Protein AF-A0A533W5U5-F1 (afdb_monomer_lite)

Radius of gyration: 11.81 Å; chains: 1; bounding box: 28×25×35 Å

Structure (mmCIF, N/CA/C/O backbone):
data_AF-A0A533W5U5-F1
#
_entry.id   AF-A0A533W5U5-F1
#
loop_
_atom_site.group_PDB
_atom_site.id
_atom_site.type_symbol
_atom_site.label_atom_id
_atom_site.label_alt_id
_atom_site.label_comp_id
_atom_site.label_asym_id
_atom_site.label_entity_id
_atom_site.label_seq_id
_atom_site.pdbx_PDB_ins_code
_atom_site.Cartn_x
_atom_site.Cartn_y
_atom_site.Cartn_z
_atom_site.occupancy
_atom_site.B_iso_or_equiv
_atom_site.auth_seq_id
_atom_site.auth_comp_id
_atom_site.auth_asym_id
_atom_site.auth_atom_id
_atom_s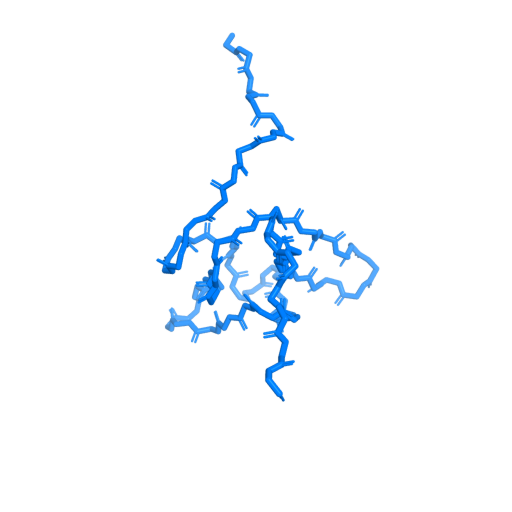ite.pdbx_PDB_model_num
ATOM 1 N N . MET A 1 1 ? -9.564 15.145 -20.606 1.00 38.25 1 MET A N 1
ATOM 2 C CA . MET A 1 1 ? -9.569 13.796 -19.999 1.00 38.25 1 MET A CA 1
ATOM 3 C C . MET A 1 1 ? -9.684 13.976 -18.487 1.00 38.25 1 MET A C 1
ATOM 5 O O . MET A 1 1 ? -8.703 14.341 -17.856 1.00 38.25 1 MET A O 1
ATOM 9 N N . GLY A 1 2 ? -10.891 13.889 -17.920 1.00 34.91 2 GLY A N 1
ATOM 10 C CA . GLY A 1 2 ? -11.109 14.132 -16.489 1.00 34.91 2 GLY A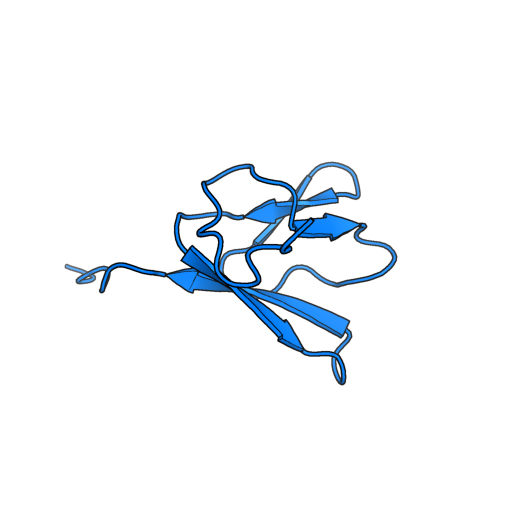 CA 1
ATOM 11 C C . GLY A 1 2 ? -10.528 12.989 -15.663 1.00 34.91 2 GLY A C 1
ATOM 12 O O . GLY A 1 2 ? -11.115 11.913 -15.601 1.00 34.91 2 GLY A O 1
ATOM 13 N N . THR A 1 3 ? -9.359 13.193 -15.065 1.00 35.56 3 THR A N 1
ATOM 14 C CA . THR A 1 3 ? -8.735 12.225 -14.164 1.00 35.56 3 THR A CA 1
ATOM 15 C C . THR A 1 3 ? -9.606 12.086 -12.919 1.00 35.56 3 THR A C 1
ATOM 17 O O . THR A 1 3 ? -9.682 12.987 -12.085 1.00 35.56 3 THR A O 1
ATOM 20 N N . LYS A 1 4 ? -10.314 10.954 -12.810 1.00 39.78 4 LYS A N 1
ATOM 21 C CA . LYS A 1 4 ? -11.026 10.531 -11.598 1.00 39.78 4 LYS A CA 1
ATOM 22 C C . LYS A 1 4 ? -10.026 10.485 -10.433 1.00 39.78 4 LYS A C 1
ATOM 24 O O . LYS A 1 4 ? -9.423 9.453 -10.174 1.00 39.78 4 LYS A O 1
ATOM 29 N N . LYS A 1 5 ? -9.893 11.581 -9.681 1.00 48.00 5 LYS A N 1
ATOM 30 C CA . LYS A 1 5 ? -9.174 11.656 -8.391 1.00 48.00 5 LYS A CA 1
ATOM 31 C C . LYS A 1 5 ? -9.911 10.921 -7.253 1.00 48.00 5 LYS A C 1
ATOM 33 O O . LYS A 1 5 ? -9.842 11.318 -6.099 1.00 48.00 5 LYS A O 1
ATOM 38 N N . ASN A 1 6 ? -10.694 9.893 -7.577 1.00 54.72 6 ASN A N 1
ATOM 39 C CA . ASN A 1 6 ? -11.514 9.162 -6.611 1.00 54.72 6 ASN A CA 1
ATOM 40 C C . ASN A 1 6 ? -11.707 7.702 -7.041 1.00 54.72 6 ASN A C 1
ATOM 42 O O . ASN A 1 6 ? -12.810 7.157 -6.963 1.00 54.72 6 ASN A O 1
ATOM 46 N N . SER A 1 7 ? -10.654 7.102 -7.589 1.00 74.00 7 SER A N 1
ATOM 47 C CA . SER A 1 7 ? -10.649 5.681 -7.913 1.00 74.00 7 SER A CA 1
ATOM 48 C C . SER A 1 7 ? -10.304 4.899 -6.650 1.00 74.00 7 SER A C 1
ATOM 50 O O . SER A 1 7 ? -9.332 5.203 -5.962 1.00 74.00 7 SER A O 1
ATOM 52 N N . VAL A 1 8 ? -11.154 3.934 -6.319 1.00 89.00 8 VAL A N 1
ATOM 53 C CA . VAL A 1 8 ? -10.863 2.932 -5.294 1.00 89.00 8 VAL A CA 1
ATOM 54 C C . VAL A 1 8 ? -9.802 2.002 -5.873 1.00 89.00 8 VAL A C 1
ATOM 56 O O . VAL A 1 8 ? -9.943 1.575 -7.017 1.00 89.00 8 VAL A O 1
ATOM 59 N N . VAL A 1 9 ? -8.759 1.725 -5.102 1.00 93.75 9 VAL A N 1
ATOM 60 C CA . VAL A 1 9 ? -7.734 0.731 -5.444 1.00 93.75 9 VAL A CA 1
ATOM 61 C C . VAL A 1 9 ? -8.161 -0.636 -4.938 1.00 93.75 9 VAL A C 1
ATOM 63 O O . VAL A 1 9 ? -8.919 -0.722 -3.969 1.00 93.75 9 VAL A O 1
ATOM 66 N N . LEU A 1 10 ? -7.687 -1.691 -5.584 1.00 94.94 10 LEU A N 1
ATOM 67 C CA . LEU A 1 10 ? -7.883 -3.086 -5.201 1.00 94.94 10 LEU A CA 1
ATOM 68 C C . LEU A 1 10 ? -6.581 -3.689 -4.648 1.00 94.94 10 LEU A C 1
ATOM 70 O O . LEU A 1 10 ? -5.503 -3.153 -4.899 1.00 94.94 10 LEU A O 1
ATOM 74 N N . PRO A 1 11 ? -6.647 -4.804 -3.893 1.00 95.75 11 PRO A N 1
ATOM 75 C CA . PRO A 1 11 ? -5.444 -5.495 -3.437 1.00 95.75 11 PRO A CA 1
ATOM 76 C C . PRO A 1 11 ? -4.508 -5.827 -4.610 1.00 95.75 11 PRO A C 1
ATOM 78 O O . PRO A 1 11 ? -4.938 -6.417 -5.599 1.00 95.75 11 PRO A O 1
ATOM 81 N N . GLY A 1 12 ? -3.231 -5.473 -4.484 1.00 95.50 12 GLY A N 1
ATOM 82 C CA . GLY A 1 12 ? -2.202 -5.674 -5.508 1.00 95.50 12 GLY A CA 1
ATOM 83 C C . GLY A 1 12 ? -2.030 -4.513 -6.491 1.00 95.50 12 GLY A C 1
ATOM 84 O O . GLY A 1 12 ? -0.999 -4.472 -7.174 1.00 95.50 12 GLY A O 1
ATOM 85 N N . ASP A 1 13 ? -2.965 -3.556 -6.531 1.00 96.38 13 ASP A N 1
ATOM 86 C CA . ASP A 1 13 ? -2.818 -2.349 -7.348 1.00 96.38 13 ASP A CA 1
ATOM 87 C C . ASP A 1 13 ? -1.588 -1.560 -6.908 1.00 96.38 13 ASP A C 1
ATOM 89 O O . ASP A 1 13 ? -1.339 -1.370 -5.714 1.00 96.38 13 ASP A O 1
ATOM 93 N N . GLN A 1 14 ? -0.821 -1.087 -7.888 1.00 96.00 14 GLN A N 1
ATOM 94 C CA . GLN A 1 14 ? 0.342 -0.250 -7.636 1.00 96.00 14 GLN A CA 1
ATOM 95 C C . GLN A 1 14 ? -0.100 1.154 -7.215 1.00 96.00 14 GLN A C 1
ATOM 97 O O . GLN A 1 14 ? -0.898 1.798 -7.895 1.00 96.00 14 GLN A O 1
ATOM 102 N N . LEU A 1 15 ? 0.463 1.622 -6.107 1.00 95.19 15 LEU A N 1
ATOM 103 C CA . LEU A 1 15 ? 0.223 2.938 -5.526 1.00 95.19 15 LEU A CA 1
ATOM 104 C C . LEU A 1 15 ? 1.349 3.910 -5.869 1.00 95.19 15 LEU A C 1
ATOM 106 O O . LEU A 1 15 ? 1.082 5.036 -6.272 1.00 95.19 15 LEU A O 1
ATOM 110 N N . ALA A 1 16 ? 2.598 3.461 -5.724 1.00 95.56 16 ALA A N 1
ATOM 111 C CA . ALA A 1 16 ? 3.792 4.274 -5.936 1.00 95.56 16 ALA A CA 1
ATOM 112 C C . ALA A 1 16 ? 5.034 3.409 -6.203 1.00 95.56 16 ALA A C 1
ATOM 114 O O . ALA A 1 16 ? 4.971 2.176 -6.191 1.00 95.56 16 ALA A O 1
ATOM 115 N N . ILE A 1 17 ? 6.163 4.071 -6.447 1.00 96.56 17 ILE A N 1
ATOM 116 C CA . ILE A 1 17 ? 7.500 3.471 -6.448 1.00 96.56 17 ILE A CA 1
ATOM 117 C C . ILE A 1 17 ? 8.115 3.684 -5.064 1.00 96.56 17 ILE A C 1
ATOM 119 O O . ILE A 1 17 ? 7.977 4.760 -4.479 1.00 96.56 17 ILE A O 1
ATOM 123 N N . SER A 1 18 ? 8.801 2.675 -4.541 1.00 96.12 18 SER A N 1
ATOM 124 C CA . SER A 1 18 ? 9.328 2.685 -3.168 1.00 96.12 18 SER A CA 1
ATOM 125 C C . SER A 1 18 ? 10.483 3.666 -2.953 1.00 96.12 18 SER A C 1
ATOM 127 O O . SER A 1 18 ? 10.808 4.017 -1.823 1.00 96.12 18 SER A O 1
ATOM 129 N N . GLU A 1 19 ? 11.081 4.146 -4.044 1.00 95.56 19 GLU A N 1
ATOM 130 C CA . GLU A 1 19 ? 12.057 5.242 -4.052 1.00 95.56 19 GLU A CA 1
ATOM 131 C C . GLU A 1 19 ? 11.402 6.613 -3.810 1.00 95.56 19 GLU A C 1
ATOM 133 O O . GLU A 1 19 ? 12.059 7.546 -3.346 1.00 95.56 19 GLU A O 1
ATOM 138 N N . GLU A 1 20 ? 10.108 6.745 -4.113 1.00 94.31 20 GLU A N 1
ATOM 139 C CA . GLU A 1 20 ? 9.351 7.988 -3.947 1.00 94.31 20 GLU A CA 1
ATOM 140 C C . GLU A 1 20 ? 8.574 8.010 -2.630 1.00 94.31 20 GLU A C 1
ATOM 142 O O . GLU A 1 20 ? 8.550 9.041 -1.951 1.00 94.31 20 GLU A O 1
ATOM 147 N N . TYR A 1 21 ? 7.971 6.874 -2.267 1.00 96.56 21 TYR A N 1
ATOM 148 C CA . TYR A 1 21 ? 7.116 6.739 -1.093 1.00 96.56 21 TYR A CA 1
ATOM 149 C C . TYR A 1 21 ? 7.404 5.458 -0.317 1.00 96.56 21 TYR A C 1
ATOM 151 O O . TYR A 1 21 ? 7.511 4.374 -0.883 1.00 96.56 21 TYR A O 1
ATOM 159 N N . LEU A 1 22 ? 7.424 5.574 1.005 1.00 97.00 22 LEU A N 1
ATOM 160 C CA . LEU A 1 22 ? 7.417 4.442 1.916 1.00 97.00 22 LEU A CA 1
ATOM 161 C C . LEU A 1 22 ? 6.007 3.822 1.992 1.00 97.00 22 LEU A C 1
ATOM 163 O O . LEU A 1 22 ? 5.005 4.547 1.950 1.00 97.00 22 LEU A O 1
ATOM 167 N N . PRO A 1 23 ? 5.899 2.486 2.114 1.00 97.00 23 PRO A N 1
ATOM 168 C CA . PRO A 1 23 ? 4.621 1.817 2.307 1.00 97.00 23 PRO A CA 1
ATOM 169 C C . PRO A 1 23 ? 4.064 2.117 3.701 1.00 97.00 23 PRO A C 1
ATOM 171 O O . PRO A 1 23 ? 4.656 1.761 4.718 1.00 97.00 23 PRO A O 1
ATOM 174 N N . GLY A 1 24 ? 2.898 2.750 3.730 1.00 96.06 24 GLY A N 1
ATOM 175 C CA . GLY A 1 24 ? 2.159 3.054 4.943 1.00 96.06 24 GLY A CA 1
ATOM 176 C C . GLY A 1 24 ? 1.121 2.006 5.305 1.00 96.06 24 GLY A C 1
ATOM 177 O O . GLY A 1 24 ? 1.134 0.854 4.860 1.00 96.06 24 GLY A O 1
ATOM 178 N N . LYS A 1 25 ? 0.144 2.420 6.114 1.00 96.69 25 LYS A N 1
ATOM 179 C CA . LYS A 1 25 ? -0.917 1.517 6.570 1.00 96.69 25 LYS A CA 1
ATOM 180 C C . LYS A 1 25 ? -1.686 0.913 5.390 1.00 96.69 25 LYS A C 1
ATOM 182 O O . LYS A 1 25 ? -2.195 1.629 4.529 1.00 96.69 25 LYS A O 1
ATOM 187 N N . TYR A 1 26 ? -1.827 -0.412 5.407 1.00 96.56 26 TYR A N 1
ATOM 188 C CA . TYR A 1 26 ? -2.521 -1.173 4.364 1.00 96.56 26 TYR A CA 1
ATOM 189 C C . TYR A 1 26 ? -1.895 -1.043 2.963 1.00 96.56 26 TYR A C 1
ATOM 191 O O . TYR A 1 26 ? -2.580 -1.218 1.952 1.00 96.56 26 TYR A O 1
ATOM 199 N N . ALA A 1 27 ? -0.593 -0.781 2.914 1.00 97.00 27 ALA A N 1
ATOM 200 C CA . ALA A 1 27 ? 0.244 -0.913 1.737 1.00 97.00 27 ALA A CA 1
ATOM 201 C C . ALA A 1 27 ? 1.448 -1.813 2.060 1.00 97.00 27 ALA A C 1
ATOM 203 O O . ALA A 1 27 ? 1.764 -2.045 3.228 1.00 97.00 27 ALA A O 1
ATOM 204 N N . TYR A 1 28 ? 2.096 -2.353 1.035 1.00 97.56 28 TYR A N 1
ATOM 205 C CA . TYR A 1 28 ? 3.313 -3.154 1.175 1.00 97.56 28 TYR A CA 1
ATOM 206 C C . TYR A 1 28 ? 4.250 -2.914 -0.007 1.00 97.56 28 TYR A C 1
ATOM 208 O O . TYR A 1 28 ? 3.796 -2.527 -1.083 1.00 97.56 28 TYR A O 1
ATOM 216 N N . ASP A 1 29 ? 5.548 -3.132 0.199 1.00 97.56 29 ASP A N 1
ATOM 217 C CA . ASP A 1 29 ? 6.519 -3.181 -0.893 1.00 97.56 29 ASP A CA 1
ATOM 218 C C . ASP A 1 29 ? 6.497 -4.561 -1.554 1.00 97.56 29 ASP A C 1
ATOM 220 O O . ASP A 1 29 ? 6.558 -5.588 -0.877 1.00 97.56 29 ASP A O 1
ATOM 224 N N . ASP A 1 30 ? 6.427 -4.565 -2.878 1.00 97.19 30 ASP A N 1
ATOM 225 C CA . ASP A 1 30 ? 6.647 -5.731 -3.717 1.00 97.19 30 ASP A CA 1
ATOM 226 C C . ASP A 1 30 ? 7.671 -5.372 -4.792 1.00 97.19 30 ASP A C 1
ATOM 228 O O . ASP A 1 30 ? 7.348 -4.752 -5.809 1.00 97.19 30 ASP A O 1
ATOM 232 N N . SER A 1 31 ? 8.923 -5.760 -4.556 1.00 96.19 31 SER A N 1
ATOM 233 C CA . SER A 1 31 ? 10.032 -5.572 -5.498 1.00 96.19 31 SER A CA 1
ATOM 234 C C . SER A 1 31 ? 10.231 -4.105 -5.922 1.00 96.19 31 SER A C 1
ATOM 236 O O . SER A 1 31 ? 10.394 -3.815 -7.110 1.00 96.19 31 SER A O 1
ATOM 238 N N . GLY A 1 32 ? 10.187 -3.169 -4.967 1.00 96.44 32 GLY A N 1
ATOM 239 C CA . GLY A 1 32 ? 10.374 -1.731 -5.223 1.00 96.44 32 GLY A CA 1
ATOM 240 C C . GLY A 1 32 ? 9.120 -1.000 -5.712 1.00 96.44 32 GLY A C 1
ATOM 241 O O . GLY A 1 32 ? 9.189 0.164 -6.119 1.00 96.44 32 GLY A O 1
ATOM 242 N N . ARG A 1 33 ? 7.962 -1.668 -5.695 1.00 97.56 33 ARG A N 1
ATOM 243 C CA . ARG A 1 33 ? 6.657 -1.069 -5.988 1.00 97.56 33 ARG A CA 1
ATOM 244 C C . ARG A 1 33 ? 5.789 -1.138 -4.748 1.00 97.56 33 ARG A C 1
ATOM 246 O O . ARG A 1 33 ? 5.514 -2.224 -4.243 1.00 97.56 33 ARG A O 1
ATOM 253 N N . VAL A 1 34 ? 5.282 0.008 -4.312 1.00 97.38 34 VAL A N 1
ATOM 254 C CA . VAL A 1 34 ? 4.303 0.047 -3.231 1.00 97.38 34 VAL A CA 1
ATOM 255 C C . VAL A 1 34 ? 2.943 -0.345 -3.787 1.00 97.38 34 VAL A C 1
ATOM 257 O O . VAL A 1 34 ? 2.460 0.259 -4.748 1.00 97.38 34 VAL A O 1
ATOM 260 N N . ARG A 1 35 ? 2.315 -1.351 -3.181 1.00 97.56 35 ARG A N 1
ATOM 261 C CA . ARG A 1 35 ? 1.022 -1.903 -3.593 1.00 97.56 35 ARG A CA 1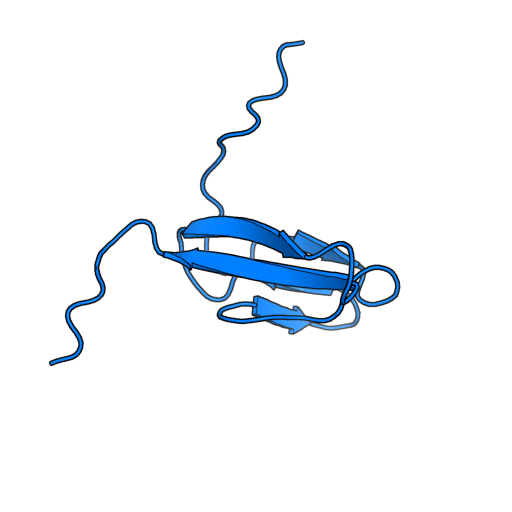
ATOM 262 C C . ARG A 1 35 ? -0.011 -1.839 -2.480 1.00 97.56 35 ARG A C 1
ATOM 264 O O . ARG A 1 35 ? 0.322 -1.879 -1.297 1.00 97.56 35 ARG A O 1
ATOM 271 N N . ALA A 1 36 ? -1.281 -1.783 -2.862 1.00 96.94 36 ALA A N 1
ATOM 272 C CA . ALA A 1 36 ? -2.402 -1.840 -1.933 1.00 96.94 36 ALA A CA 1
ATOM 273 C C . ALA A 1 36 ? -2.561 -3.240 -1.329 1.00 96.94 36 ALA A C 1
ATOM 275 O O . ALA A 1 36 ? -2.600 -4.236 -2.049 1.00 96.94 36 ALA A O 1
ATOM 276 N N . LEU A 1 37 ? -2.736 -3.318 -0.010 1.00 96.25 37 LEU A N 1
ATOM 277 C CA . LEU A 1 37 ? -3.049 -4.570 0.688 1.00 96.25 37 LEU A CA 1
ATOM 278 C C . LEU A 1 37 ? -4.543 -4.920 0.616 1.00 96.25 37 LEU A C 1
ATOM 280 O O . LEU A 1 37 ? -4.914 -6.089 0.655 1.00 96.25 37 LEU A O 1
ATOM 284 N N . LEU A 1 38 ? -5.411 -3.907 0.538 1.00 94.62 38 LEU A N 1
ATOM 285 C CA . LEU A 1 38 ? -6.867 -4.055 0.555 1.00 94.62 38 LEU A CA 1
ATOM 286 C C . LEU A 1 38 ? -7.559 -3.044 -0.360 1.00 94.62 38 LEU A C 1
ATOM 288 O O . LEU A 1 38 ? -6.945 -2.082 -0.818 1.00 94.62 38 LEU A O 1
ATOM 292 N N . ALA A 1 39 ? -8.863 -3.237 -0.575 1.00 93.25 39 ALA A N 1
ATOM 293 C CA . ALA A 1 39 ? -9.666 -2.293 -1.334 1.00 93.25 39 ALA A CA 1
ATOM 294 C C . ALA A 1 39 ? -9.939 -1.000 -0.545 1.00 93.25 39 ALA A C 1
ATOM 296 O O . ALA A 1 39 ? -10.496 -1.032 0.560 1.00 93.25 39 ALA A O 1
ATOM 297 N N . GLY A 1 40 ? -9.594 0.156 -1.110 1.00 93.62 40 GLY A N 1
ATOM 298 C CA . GLY A 1 40 ? -9.706 1.418 -0.384 1.00 93.62 40 GLY A CA 1
ATOM 299 C C . GLY A 1 40 ? -9.398 2.667 -1.199 1.00 93.62 40 GLY A C 1
ATOM 300 O O . GLY A 1 40 ? -9.263 2.626 -2.417 1.00 93.62 40 GLY A O 1
ATOM 301 N N . ARG A 1 41 ? -9.317 3.809 -0.519 1.00 94.06 41 ARG A N 1
ATOM 302 C CA . ARG A 1 41 ? -8.858 5.079 -1.095 1.00 94.06 41 ARG A CA 1
ATOM 303 C C . ARG A 1 41 ? -7.408 5.317 -0.718 1.00 94.06 41 ARG A C 1
ATOM 305 O O . ARG A 1 41 ? -7.054 5.151 0.444 1.00 94.06 41 ARG A O 1
ATOM 312 N N . VAL A 1 42 ? -6.607 5.751 -1.678 1.00 93.75 42 VAL A N 1
ATOM 313 C CA . VAL A 1 42 ? -5.210 6.120 -1.442 1.00 93.75 42 VAL A CA 1
ATOM 314 C C . VAL A 1 42 ? -5.148 7.393 -0.601 1.00 93.75 42 VAL A C 1
ATOM 316 O O . VAL A 1 42 ? -5.926 8.325 -0.816 1.00 93.75 42 VAL A O 1
ATOM 319 N N . VAL A 1 43 ? -4.249 7.408 0.377 1.00 94.56 43 VAL A N 1
ATOM 320 C CA . VAL A 1 43 ? -3.933 8.562 1.216 1.00 94.56 43 VAL A CA 1
ATOM 321 C C . VAL A 1 43 ? -2.425 8.766 1.169 1.00 94.56 43 VAL A C 1
ATOM 323 O O . VAL A 1 43 ? -1.663 7.882 1.557 1.00 94.56 43 VAL A O 1
ATOM 326 N N . GLU A 1 44 ? -2.016 9.933 0.688 1.00 94.06 44 GLU A N 1
ATOM 327 C CA . GLU A 1 44 ? -0.616 10.327 0.557 1.00 94.06 44 GLU A CA 1
ATOM 328 C C . GLU A 1 44 ? -0.244 11.272 1.702 1.00 94.06 44 GLU A C 1
ATOM 330 O O . GLU A 1 44 ? -0.879 12.313 1.894 1.00 94.06 44 GLU A O 1
ATOM 335 N N . ASP A 1 45 ? 0.795 10.919 2.453 1.00 94.31 45 ASP A N 1
ATOM 336 C CA . ASP A 1 45 ? 1.454 11.801 3.407 1.00 94.31 45 ASP A CA 1
ATOM 337 C C . ASP A 1 45 ? 2.747 12.321 2.773 1.00 94.31 45 ASP A C 1
ATOM 339 O O . ASP A 1 45 ? 3.788 11.664 2.774 1.00 94.31 45 ASP A O 1
ATOM 343 N N . MET A 1 46 ? 2.677 13.525 2.208 1.00 93.69 46 MET A N 1
ATOM 344 C CA . MET A 1 46 ? 3.820 14.165 1.551 1.00 93.69 46 MET A CA 1
ATOM 345 C C . MET A 1 46 ? 4.905 14.631 2.533 1.00 93.69 46 MET A C 1
ATOM 347 O O . MET A 1 46 ? 6.039 14.853 2.111 1.00 93.69 46 MET A O 1
ATOM 351 N N . VAL A 1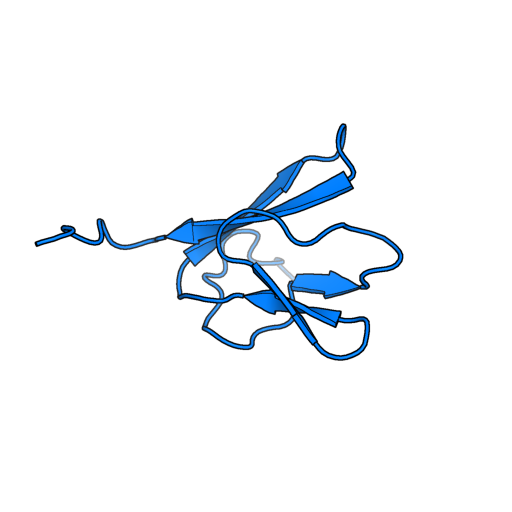 47 ? 4.583 14.795 3.821 1.00 95.00 47 VAL A N 1
ATOM 352 C CA . VAL A 1 47 ? 5.553 15.225 4.841 1.00 95.00 47 VAL A CA 1
ATOM 353 C C . VAL A 1 47 ? 6.462 14.058 5.196 1.00 95.00 47 VAL A C 1
ATOM 355 O O . VAL A 1 47 ? 7.682 14.205 5.210 1.00 95.00 47 VAL A O 1
ATOM 358 N N . ASN A 1 48 ? 5.866 12.889 5.421 1.00 94.94 48 ASN A N 1
ATOM 359 C CA . ASN A 1 48 ? 6.585 11.662 5.754 1.00 94.94 48 ASN A CA 1
ATOM 360 C C . ASN A 1 48 ? 7.012 10.856 4.518 1.00 94.94 48 ASN A C 1
ATOM 362 O O . ASN A 1 48 ? 7.719 9.862 4.660 1.00 94.94 48 ASN A O 1
ATOM 366 N N . ARG A 1 49 ? 6.598 11.282 3.314 1.00 95.44 49 ARG A N 1
ATOM 367 C CA . ARG A 1 49 ? 6.703 10.510 2.064 1.00 95.44 49 ARG A CA 1
ATOM 368 C C . ARG A 1 49 ? 6.174 9.090 2.246 1.00 95.44 49 ARG A C 1
ATOM 370 O O . ARG A 1 49 ? 6.840 8.122 1.904 1.00 95.44 49 ARG A O 1
ATOM 377 N N . GLU A 1 50 ? 4.972 8.968 2.790 1.00 96.62 50 GLU A N 1
ATOM 378 C CA . GLU A 1 50 ? 4.306 7.685 3.012 1.00 96.62 50 GLU A CA 1
ATOM 379 C C . GLU A 1 50 ? 3.035 7.595 2.160 1.00 96.62 50 GLU A C 1
ATOM 381 O O . GLU A 1 50 ? 2.307 8.578 2.003 1.00 96.62 50 GLU A O 1
ATOM 386 N N . ILE A 1 5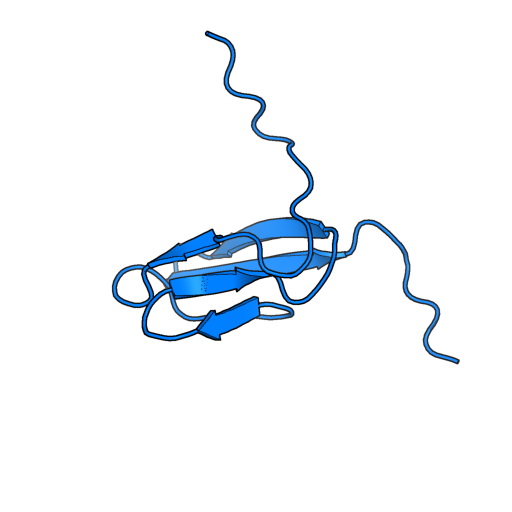1 ? 2.742 6.412 1.620 1.00 96.38 51 ILE A N 1
ATOM 387 C CA . ILE A 1 51 ? 1.492 6.144 0.904 1.00 96.38 51 ILE A CA 1
ATOM 388 C C . ILE A 1 51 ? 0.729 4.993 1.555 1.00 96.38 51 ILE A C 1
ATOM 390 O O . ILE A 1 51 ? 1.254 3.902 1.775 1.00 96.38 51 ILE A O 1
ATOM 394 N N . SER A 1 52 ? -0.535 5.238 1.879 1.00 96.31 52 SER A N 1
ATOM 395 C CA . SER A 1 52 ? -1.388 4.312 2.625 1.00 96.31 52 SER A CA 1
ATOM 396 C C . SER A 1 52 ? -2.749 4.147 1.954 1.00 96.31 52 SER A C 1
ATOM 398 O O . SER A 1 52 ? -3.126 4.905 1.056 1.00 96.31 52 SER A O 1
ATOM 400 N N . VAL A 1 53 ? -3.510 3.139 2.379 1.00 95.69 53 VAL A N 1
ATOM 401 C CA . VAL A 1 53 ? -4.857 2.880 1.860 1.00 95.69 53 VAL A CA 1
ATOM 402 C C . VAL A 1 53 ? -5.875 2.968 2.987 1.00 95.69 53 VAL A C 1
ATOM 404 O O . VAL A 1 53 ? -5.843 2.196 3.936 1.00 95.69 53 VAL A O 1
ATOM 407 N N . LYS A 1 54 ? -6.845 3.874 2.874 1.00 94.12 54 LYS A N 1
ATOM 408 C CA . LYS A 1 54 ? -8.003 3.944 3.768 1.00 94.12 54 LYS A CA 1
ATOM 409 C C . LYS A 1 54 ? -9.096 2.981 3.279 1.00 94.12 54 LYS A C 1
ATOM 411 O O . LYS A 1 54 ? -9.644 3.224 2.201 1.00 94.12 54 LYS A O 1
ATOM 416 N N . PRO A 1 55 ? -9.463 1.931 4.038 1.00 92.31 55 PRO A N 1
ATOM 417 C CA . PRO A 1 55 ? -10.500 0.984 3.627 1.00 92.31 55 PRO A CA 1
ATOM 418 C C . PRO A 1 55 ? -11.828 1.683 3.304 1.00 92.31 55 PRO A C 1
ATOM 420 O O . PRO A 1 55 ? -12.252 2.585 4.029 1.00 92.31 55 PRO A O 1
ATOM 423 N N . VAL A 1 56 ? -12.500 1.263 2.227 1.00 84.25 56 VAL A N 1
ATOM 424 C CA . VAL A 1 56 ? -13.848 1.770 1.872 1.00 84.25 56 VAL A CA 1
ATOM 425 C C . VAL A 1 56 ? -14.975 1.059 2.620 1.00 84.25 56 VAL A C 1
ATOM 427 O O . VAL A 1 56 ? -16.097 1.556 2.653 1.00 84.25 56 VAL A O 1
ATOM 430 N N . THR A 1 57 ? -14.677 -0.075 3.249 1.00 73.56 57 THR A N 1
ATOM 431 C CA . THR A 1 57 ? -15.586 -0.771 4.156 1.00 73.56 57 THR A CA 1
ATOM 432 C C . THR A 1 57 ? -15.076 -0.627 5.583 1.00 73.56 57 THR A C 1
ATOM 434 O O . THR A 1 57 ? -13.869 -0.702 5.827 1.00 73.56 57 THR A O 1
ATOM 437 N N . ALA A 1 58 ? -15.983 -0.419 6.537 1.00 63.25 58 ALA A N 1
ATOM 438 C CA . ALA A 1 58 ? -15.657 -0.639 7.934 1.00 63.25 58 ALA A CA 1
ATOM 439 C C . ALA A 1 58 ? -15.437 -2.145 8.084 1.00 63.25 58 ALA A C 1
ATOM 441 O O . ALA A 1 58 ? -16.397 -2.905 8.207 1.00 63.25 58 ALA A O 1
ATOM 442 N N . ALA A 1 59 ? -14.181 -2.590 8.013 1.00 53.56 59 ALA A N 1
ATOM 443 C CA . ALA A 1 59 ? -13.832 -3.914 8.488 1.00 53.56 59 ALA A CA 1
ATOM 444 C C . ALA A 1 59 ? -14.224 -3.939 9.970 1.00 53.56 59 ALA A C 1
ATOM 446 O O . ALA A 1 59 ? -13.525 -3.390 10.818 1.00 53.56 59 ALA A O 1
ATOM 447 N N . ARG A 1 60 ? -15.409 -4.484 10.264 1.00 50.69 60 ARG A N 1
ATOM 448 C CA . ARG A 1 60 ? -15.760 -4.938 11.602 1.00 50.69 60 ARG A CA 1
ATOM 449 C C . ARG A 1 60 ? -14.729 -6.010 11.918 1.00 50.69 60 ARG A C 1
ATOM 451 O O . ARG A 1 60 ? -14.832 -7.122 11.411 1.00 50.69 60 ARG A O 1
ATOM 458 N N . THR A 1 61 ? -13.697 -5.640 12.662 1.00 53.69 61 THR A N 1
ATOM 459 C CA . THR A 1 61 ? -12.860 -6.617 13.346 1.00 53.69 61 THR A CA 1
ATOM 460 C C . THR A 1 61 ? -13.809 -7.437 14.229 1.00 53.69 61 THR A C 1
ATOM 462 O O . THR A 1 61 ? -14.567 -6.808 14.978 1.00 53.69 61 THR A O 1
ATOM 465 N N . PRO A 1 62 ? -13.890 -8.770 14.070 1.00 55.28 62 PRO A N 1
ATOM 466 C CA .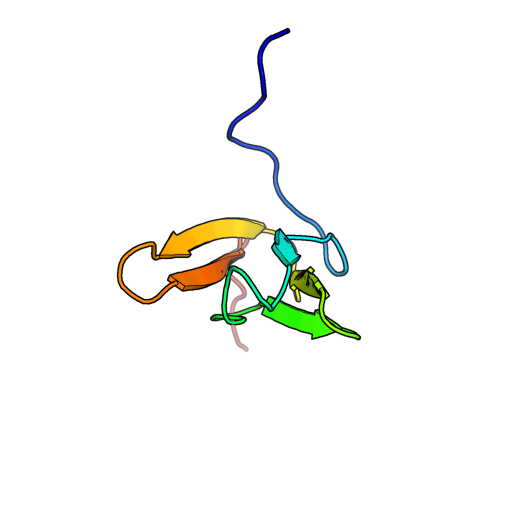 PRO A 1 62 ? -14.643 -9.608 14.997 1.00 55.28 62 PRO A CA 1
ATOM 467 C C . PRO A 1 62 ? -14.069 -9.523 16.415 1.00 55.28 62 PRO A C 1
ATOM 469 O O . PRO A 1 62 ? -12.857 -9.225 16.549 1.00 55.28 62 PRO A O 1
#

Sequence (62 aa):
MGTKKNSVVLPGDQLAISEEYLPGKYAYDDSGRVRALLAGRVVEDMVNREISVKPVTAARTP

Secondary structure (DSSP, 8-state):
----TTPPB-TT-EEEETTT-EE-TTEEEETTEEEESSSEEEEEETTTTEEEEEESS-----

pLDDT: mean 86.2, std 18.65, range [34.91, 97.56]

Foldseek 3Di:
DDPPLWDWFAFFDFDAFCVQAPEDEQWDDDPRTITGNHTAHWDADNVRRHIYGDHPDPPPPD